Protein AF-A0A2N2ZPB8-F1 (afdb_monomer)

Structure (mmCIF, N/CA/C/O backbone):
data_AF-A0A2N2ZPB8-F1
#
_entry.id   AF-A0A2N2ZPB8-F1
#
loop_
_atom_site.group_PDB
_atom_site.id
_atom_site.type_symbol
_atom_site.label_atom_id
_atom_site.label_alt_id
_atom_site.label_comp_id
_atom_site.label_asym_id
_atom_site.label_entity_id
_atom_site.label_seq_id
_atom_site.pdbx_PDB_ins_code
_atom_site.Cartn_x
_atom_site.Cartn_y
_atom_site.Cartn_z
_atom_site.occupancy
_atom_site.B_iso_or_equiv
_atom_site.auth_seq_id
_atom_site.auth_comp_id
_atom_site.auth_asym_id
_atom_site.auth_atom_id
_atom_site.pdbx_PDB_model_num
ATOM 1 N N . MET A 1 1 ? 2.424 12.572 6.752 1.00 80.88 1 MET A N 1
ATOM 2 C CA . MET A 1 1 ? 2.401 11.509 7.778 1.00 80.88 1 MET A CA 1
ATOM 3 C C . MET A 1 1 ? 0.958 11.330 8.212 1.00 80.88 1 MET A C 1
ATOM 5 O O . MET A 1 1 ? 0.334 12.343 8.515 1.00 80.88 1 MET A O 1
ATOM 9 N N . ILE A 1 2 ? 0.412 10.113 8.168 1.00 94.31 2 ILE A N 1
ATOM 10 C CA . ILE A 1 2 ? -0.954 9.847 8.645 1.00 94.31 2 ILE A CA 1
ATOM 11 C C . ILE A 1 2 ? -1.034 10.093 10.158 1.00 94.31 2 ILE A C 1
ATOM 13 O O . ILE A 1 2 ? -0.100 9.784 10.902 1.00 94.31 2 ILE A O 1
ATOM 17 N N . LEU A 1 3 ? -2.119 10.713 10.624 1.00 97.62 3 LEU A N 1
ATOM 18 C CA . LEU A 1 3 ? -2.279 11.020 12.045 1.00 97.62 3 LEU A CA 1
ATOM 19 C C . LEU A 1 3 ? -2.659 9.758 12.820 1.00 97.62 3 LEU A C 1
ATOM 21 O O . LEU A 1 3 ? -3.472 8.963 12.357 1.00 97.62 3 LEU A O 1
ATOM 25 N N . LYS A 1 4 ? -2.170 9.626 14.060 1.00 97.31 4 LYS A N 1
ATOM 26 C CA . LYS A 1 4 ? -2.546 8.506 14.940 1.00 97.31 4 LYS A CA 1
ATOM 27 C C . LYS A 1 4 ? -4.067 8.358 15.056 1.00 97.31 4 LYS A C 1
ATOM 29 O O . LYS A 1 4 ? -4.577 7.259 14.900 1.00 97.31 4 LYS A O 1
ATOM 34 N N . LYS A 1 5 ? -4.790 9.465 15.258 1.00 98.00 5 LYS A N 1
ATOM 35 C CA . LYS A 1 5 ? -6.258 9.457 15.347 1.00 98.00 5 LYS A CA 1
ATOM 36 C C . LYS A 1 5 ? -6.913 8.927 14.067 1.00 98.00 5 LYS A C 1
ATOM 38 O O . LYS A 1 5 ? -7.891 8.202 14.144 1.00 98.00 5 LYS A O 1
ATOM 43 N N . GLU A 1 6 ? -6.359 9.257 12.902 1.00 98.12 6 GLU A N 1
ATOM 44 C CA . GLU A 1 6 ? -6.872 8.775 11.618 1.00 98.12 6 GLU A CA 1
ATOM 45 C C . GLU A 1 6 ? -6.633 7.270 11.440 1.00 98.12 6 GLU A C 1
ATOM 47 O O . GLU A 1 6 ? -7.534 6.566 10.989 1.00 98.12 6 GLU A O 1
ATOM 52 N N . ILE A 1 7 ? -5.462 6.764 11.854 1.00 98.12 7 ILE A N 1
ATOM 53 C CA . ILE A 1 7 ? -5.190 5.319 11.904 1.00 98.12 7 ILE A CA 1
ATOM 54 C C . ILE A 1 7 ? -6.232 4.617 12.781 1.00 98.12 7 ILE A C 1
ATOM 56 O O . ILE A 1 7 ? -6.792 3.604 12.375 1.00 98.12 7 ILE A O 1
ATOM 60 N N . GLU A 1 8 ? -6.486 5.151 13.977 1.00 98.38 8 GLU A N 1
ATOM 61 C CA . GLU A 1 8 ? -7.425 4.571 14.943 1.00 98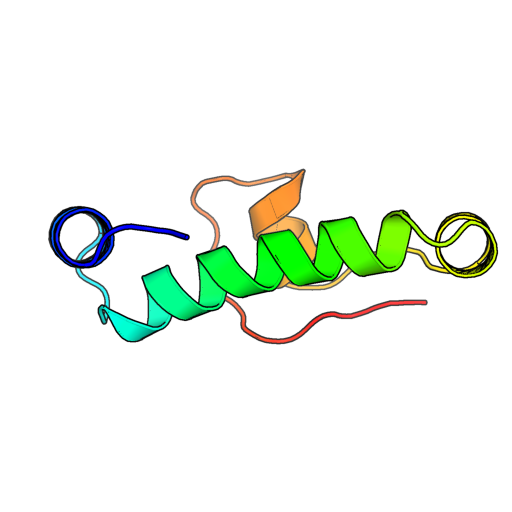.38 8 GLU A CA 1
ATOM 62 C C . GLU A 1 8 ? -8.848 4.523 14.387 1.00 98.38 8 GLU A C 1
ATOM 64 O O . GLU A 1 8 ? -9.444 3.449 14.356 1.00 98.38 8 GLU A O 1
ATOM 69 N N . THR A 1 9 ? -9.344 5.643 13.856 1.00 98.44 9 THR A N 1
ATOM 70 C CA . THR A 1 9 ? -10.682 5.721 13.260 1.00 98.44 9 THR A CA 1
ATOM 71 C C . THR A 1 9 ? -10.842 4.759 12.081 1.00 98.44 9 THR A C 1
ATOM 73 O O . THR A 1 9 ? -11.779 3.965 12.067 1.00 98.44 9 THR A O 1
ATOM 76 N N . LYS A 1 10 ? -9.899 4.743 11.128 1.00 97.25 10 LYS A N 1
ATOM 77 C CA . LYS A 1 10 ? -9.978 3.848 9.958 1.00 97.25 10 LYS A CA 1
ATOM 78 C C . LYS A 1 10 ? -9.884 2.368 10.332 1.00 97.25 10 LYS A C 1
ATOM 80 O O . LYS A 1 10 ? -10.480 1.534 9.651 1.00 97.25 10 LYS A O 1
ATOM 85 N N . ALA A 1 11 ? -9.103 2.039 11.361 1.00 97.81 11 ALA A N 1
ATOM 86 C CA . ALA A 1 11 ? -8.945 0.673 11.848 1.00 97.81 11 ALA A CA 1
ATOM 87 C C . ALA A 1 11 ? -10.232 0.162 12.509 1.00 97.81 11 ALA A C 1
ATOM 89 O O . ALA A 1 11 ? -10.629 -0.975 12.262 1.00 97.81 11 ALA A O 1
ATOM 90 N N . GLU A 1 12 ? -10.901 1.012 13.292 1.00 98.19 12 GLU A N 1
ATOM 91 C CA . GLU A 1 12 ? -12.197 0.710 13.907 1.00 98.19 12 GLU A CA 1
ATOM 92 C C . GLU A 1 12 ? -13.302 0.551 12.855 1.00 98.19 12 GLU A C 1
ATOM 94 O O . GLU A 1 12 ? -14.003 -0.459 12.864 1.00 98.19 12 GLU A O 1
ATOM 99 N N . GLU A 1 13 ? -13.408 1.480 11.898 1.00 97.12 13 GLU A N 1
ATOM 100 C CA . GLU A 1 13 ? -14.400 1.432 10.808 1.00 97.12 13 GLU A CA 1
ATOM 101 C C . GLU A 1 13 ? -14.307 0.150 9.970 1.00 97.12 13 GLU A C 1
ATOM 103 O O . GLU A 1 13 ? -15.322 -0.401 9.545 1.00 97.12 13 GLU A O 1
ATOM 108 N N . GLN A 1 14 ? -13.085 -0.330 9.729 1.00 94.81 14 GLN A N 1
ATOM 109 C CA . GLN A 1 14 ? -12.824 -1.535 8.937 1.00 94.81 14 GLN A CA 1
ATOM 110 C C . GLN A 1 14 ? -12.680 -2.801 9.793 1.00 94.81 14 GLN A C 1
ATOM 112 O O . GLN A 1 14 ? -12.510 -3.885 9.237 1.00 94.81 14 GLN A O 1
ATOM 117 N N . ASN A 1 15 ? -12.754 -2.679 11.123 1.00 96.81 15 ASN A N 1
ATOM 118 C CA . ASN A 1 15 ? -12.545 -3.754 12.093 1.00 96.81 15 ASN A CA 1
ATOM 119 C C . ASN A 1 15 ? -11.249 -4.558 11.853 1.00 96.81 15 ASN A C 1
ATOM 121 O O . ASN A 1 15 ? -11.253 -5.789 11.763 1.00 96.81 15 ASN A O 1
ATOM 125 N N . ILE A 1 16 ? -10.127 -3.849 11.726 1.00 96.56 16 ILE A N 1
ATOM 126 C CA . ILE A 1 16 ? -8.795 -4.424 11.490 1.00 96.56 1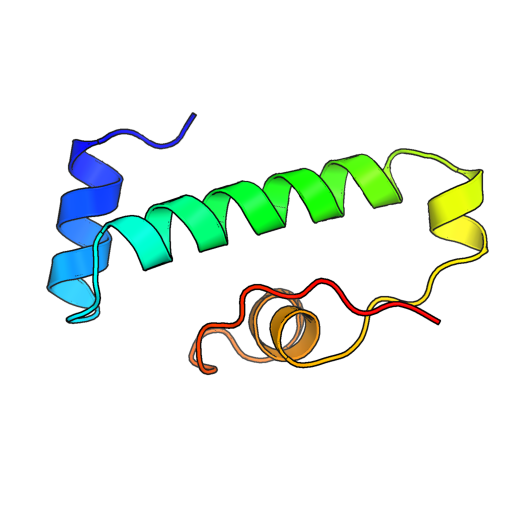6 ILE A CA 1
ATOM 127 C C . ILE A 1 16 ? -7.751 -3.837 12.449 1.00 96.56 16 ILE A C 1
ATOM 129 O O . ILE A 1 16 ? -7.984 -2.798 13.068 1.00 96.56 16 ILE A O 1
ATOM 133 N N . PRO A 1 17 ? -6.566 -4.458 12.582 1.00 98.12 17 PRO A N 1
ATOM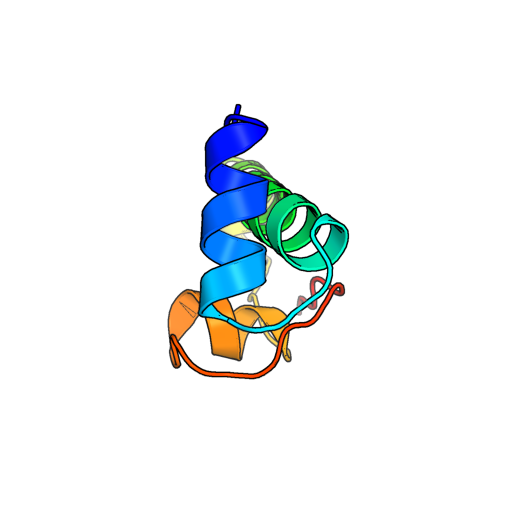 134 C CA . PRO A 1 17 ? -5.494 -3.896 13.392 1.00 98.12 17 PRO A CA 1
ATOM 135 C C . PRO A 1 17 ? -5.037 -2.513 12.905 1.00 98.12 17 PRO A C 1
ATOM 137 O O . PRO A 1 17 ? -4.860 -2.278 11.710 1.00 98.12 17 PRO A O 1
ATOM 140 N N . LYS A 1 18 ? -4.727 -1.615 13.850 1.00 97.88 18 LYS A N 1
ATOM 141 C CA . LYS A 1 18 ? -4.139 -0.286 13.575 1.00 97.88 18 LYS A CA 1
ATOM 142 C C . LYS A 1 18 ? -2.874 -0.375 12.712 1.00 97.88 18 LYS A C 1
ATOM 144 O O . LYS A 1 18 ? -2.680 0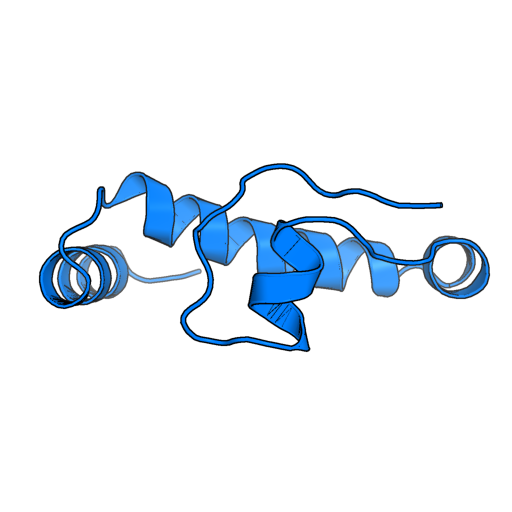.430 11.808 1.00 97.88 18 LYS A O 1
ATOM 149 N N . SER A 1 19 ? -2.044 -1.390 12.962 1.00 97.12 19 SER A N 1
ATOM 150 C CA . SER A 1 19 ? -0.824 -1.654 12.193 1.00 97.12 19 SER A CA 1
ATOM 151 C C . SER A 1 19 ? -1.102 -1.954 10.721 1.00 97.12 19 SER A C 1
ATOM 153 O O . SER A 1 19 ? -0.274 -1.628 9.880 1.00 97.12 19 SER A O 1
ATOM 155 N N . THR A 1 20 ? -2.256 -2.535 10.387 1.00 97.25 20 THR A N 1
ATOM 156 C CA . THR A 1 20 ? -2.642 -2.799 8.998 1.00 97.25 20 THR A CA 1
ATOM 157 C C . THR A 1 20 ? -2.896 -1.497 8.239 1.00 97.25 20 THR A C 1
ATOM 159 O O . THR A 1 20 ? -2.421 -1.357 7.117 1.00 97.25 20 THR A O 1
ATOM 162 N N . ILE A 1 21 ? -3.577 -0.522 8.856 1.00 97.44 21 ILE A N 1
ATOM 163 C CA . ILE A 1 21 ? -3.790 0.810 8.262 1.00 97.44 21 ILE A CA 1
ATOM 164 C C . ILE A 1 21 ? -2.463 1.552 8.090 1.00 97.44 21 ILE A C 1
ATOM 166 O O . ILE A 1 21 ? -2.207 2.112 7.027 1.00 97.44 21 ILE A O 1
ATOM 170 N N . ASP A 1 22 ? -1.619 1.536 9.123 1.00 96.81 22 ASP A N 1
ATOM 171 C CA . ASP A 1 22 ? -0.323 2.219 9.106 1.00 96.81 22 ASP A CA 1
ATOM 172 C C . ASP A 1 22 ? 0.598 1.654 8.010 1.00 96.81 22 ASP A C 1
ATOM 174 O O . ASP A 1 22 ? 1.102 2.392 7.163 1.00 96.81 22 ASP A O 1
ATOM 178 N N . LYS A 1 23 ? 0.723 0.322 7.931 1.00 96.19 23 LYS A N 1
ATOM 179 C CA . LYS A 1 23 ? 1.486 -0.344 6.866 1.00 96.19 23 LYS A CA 1
ATOM 180 C C . LYS A 1 23 ? 0.910 -0.067 5.479 1.00 96.19 23 LYS A C 1
ATOM 182 O O . LYS A 1 23 ? 1.665 0.281 4.578 1.00 96.19 23 LYS A O 1
ATOM 187 N N . ASP A 1 24 ? -0.408 -0.181 5.293 1.00 97.00 24 ASP A N 1
ATOM 188 C CA . ASP A 1 24 ? -1.054 0.083 3.998 1.00 97.00 24 ASP A CA 1
ATOM 189 C C . ASP A 1 24 ? -0.821 1.529 3.530 1.00 97.00 24 ASP A C 1
ATOM 191 O O . ASP A 1 24 ? -0.640 1.771 2.332 1.00 97.00 24 ASP A O 1
ATOM 195 N N . TRP A 1 25 ? -0.770 2.487 4.459 1.00 96.69 25 TRP A N 1
ATOM 196 C CA . TRP A 1 25 ? -0.408 3.872 4.167 1.00 96.69 25 TRP A CA 1
ATOM 197 C C . TRP A 1 25 ? 1.053 3.993 3.701 1.00 96.69 25 TRP A C 1
ATOM 199 O O . TRP A 1 25 ? 1.309 4.579 2.646 1.00 96.69 25 TRP A O 1
ATOM 209 N N . VAL A 1 26 ? 2.002 3.374 4.417 1.00 96.94 26 VAL A N 1
ATOM 210 C CA . VAL A 1 26 ? 3.433 3.372 4.048 1.00 96.94 26 VAL A CA 1
ATOM 211 C C . VAL A 1 26 ? 3.678 2.706 2.689 1.00 96.94 26 VAL A C 1
ATOM 213 O O . VAL A 1 26 ? 4.453 3.229 1.890 1.00 96.94 26 VA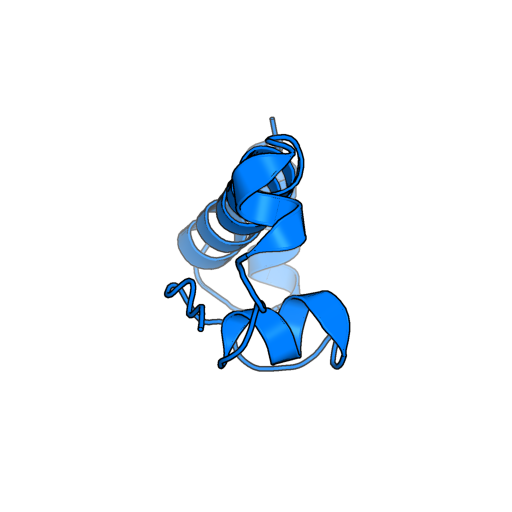L A O 1
ATOM 216 N N . LEU A 1 27 ? 2.984 1.607 2.374 1.00 97.38 27 LEU A N 1
ATOM 217 C CA . LEU A 1 27 ? 3.113 0.935 1.074 1.00 97.38 27 LEU A CA 1
ATOM 218 C C . LEU A 1 27 ? 2.760 1.860 -0.092 1.00 97.38 27 LEU A C 1
ATOM 220 O O . LEU A 1 27 ? 3.428 1.820 -1.121 1.00 97.38 27 LEU A O 1
ATOM 224 N N . GLY A 1 28 ? 1.756 2.728 0.072 1.00 96.81 28 GLY A N 1
ATOM 225 C CA . GLY A 1 28 ? 1.425 3.738 -0.937 1.00 96.81 28 GLY A CA 1
ATOM 226 C C . GLY A 1 28 ? 2.588 4.695 -1.208 1.00 96.81 28 GLY A C 1
ATOM 227 O O . GLY A 1 28 ? 2.896 4.975 -2.363 1.00 96.81 28 GLY A O 1
ATOM 228 N N . HIS A 1 29 ? 3.281 5.130 -0.153 1.00 97.38 29 HIS A N 1
ATOM 229 C CA . HIS A 1 29 ? 4.461 5.985 -0.278 1.00 97.38 29 HIS A CA 1
ATOM 230 C C . HIS A 1 29 ? 5.657 5.273 -0.907 1.00 97.38 29 HIS A C 1
ATOM 232 O O . HIS A 1 29 ? 6.383 5.888 -1.681 1.00 97.38 29 HIS A O 1
ATOM 238 N N . PHE A 1 30 ? 5.866 3.988 -0.616 1.00 97.75 30 PHE A N 1
ATOM 239 C CA . PHE A 1 30 ? 6.915 3.216 -1.283 1.00 97.75 30 PHE A CA 1
ATOM 240 C C . PHE A 1 30 ? 6.630 3.021 -2.767 1.00 97.75 30 PHE A C 1
ATOM 242 O O . PHE A 1 30 ? 7.544 3.178 -3.568 1.00 97.75 30 PHE A O 1
ATOM 249 N N . ILE A 1 31 ? 5.382 2.744 -3.146 1.00 97.94 31 ILE A N 1
ATOM 250 C CA . ILE A 1 31 ? 4.996 2.650 -4.558 1.00 97.94 31 ILE A CA 1
ATOM 251 C C . ILE A 1 31 ? 5.268 3.985 -5.267 1.00 97.94 31 ILE A C 1
ATOM 253 O O . ILE A 1 31 ? 5.919 3.990 -6.310 1.00 97.94 31 ILE A O 1
ATOM 257 N N . ASP A 1 32 ? 4.836 5.107 -4.685 1.00 97.88 32 ASP A N 1
ATOM 258 C CA . ASP A 1 32 ? 5.085 6.447 -5.235 1.00 97.88 32 ASP A CA 1
ATOM 259 C C . ASP A 1 32 ? 6.589 6.731 -5.392 1.00 97.88 32 ASP A C 1
ATOM 261 O O . ASP A 1 32 ? 7.046 7.110 -6.468 1.00 97.88 32 ASP A O 1
ATOM 265 N N . ALA A 1 33 ? 7.386 6.440 -4.359 1.00 98.25 33 ALA A N 1
ATOM 266 C CA . ALA A 1 33 ? 8.832 6.628 -4.395 1.00 98.25 33 ALA A CA 1
ATOM 267 C C . ALA A 1 33 ? 9.520 5.740 -5.447 1.00 98.25 33 ALA A C 1
ATOM 269 O O . ALA A 1 33 ? 10.358 6.238 -6.197 1.00 98.25 33 ALA A O 1
ATOM 270 N N . ILE A 1 34 ? 9.154 4.457 -5.554 1.00 98.25 34 ILE A N 1
ATOM 271 C CA . ILE A 1 34 ? 9.709 3.538 -6.562 1.00 98.25 34 ILE A CA 1
ATOM 272 C C . ILE A 1 34 ? 9.423 4.065 -7.973 1.00 98.25 34 ILE A C 1
ATOM 274 O O . ILE A 1 34 ? 10.338 4.167 -8.784 1.00 98.25 34 ILE A O 1
ATOM 278 N N . PHE A 1 35 ? 8.181 4.461 -8.263 1.00 98.06 35 PHE A N 1
ATOM 279 C CA . PHE A 1 35 ? 7.803 4.959 -9.592 1.00 98.06 35 PHE A CA 1
ATOM 280 C C . PHE A 1 35 ? 8.192 6.422 -9.855 1.00 98.06 35 PHE A C 1
ATOM 282 O O . PHE A 1 35 ? 8.042 6.897 -10.984 1.00 98.06 35 PHE A O 1
ATOM 289 N N . SER A 1 36 ? 8.724 7.130 -8.854 1.00 98.44 36 SER A N 1
ATOM 290 C CA . SER A 1 36 ? 9.349 8.445 -9.041 1.00 98.44 36 SER A CA 1
ATOM 291 C C . SER A 1 36 ? 10.735 8.353 -9.697 1.00 98.44 36 SER A C 1
ATOM 293 O O . SER A 1 36 ? 11.196 9.329 -10.288 1.00 98.44 36 SER A O 1
ATOM 295 N N . ILE A 1 37 ? 11.379 7.180 -9.636 1.00 98.56 37 ILE A N 1
ATOM 296 C CA . ILE A 1 37 ? 12.673 6.902 -10.265 1.00 98.56 37 ILE A CA 1
ATOM 297 C C . ILE A 1 37 ? 12.422 6.486 -11.728 1.00 98.56 37 ILE A C 1
ATOM 299 O O . ILE A 1 37 ? 11.745 5.473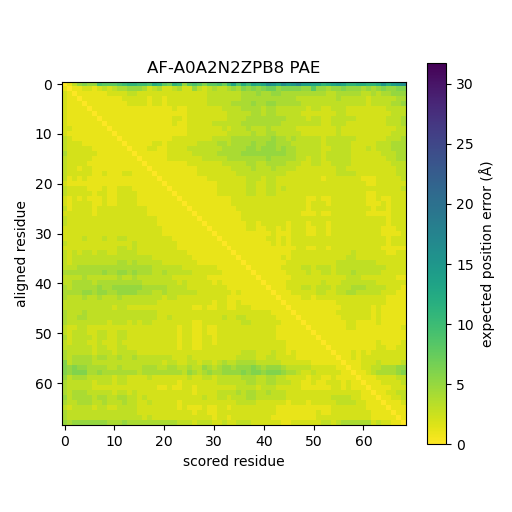 -11.946 1.00 98.56 37 ILE A O 1
ATOM 303 N N . PRO A 1 38 ? 12.937 7.221 -12.736 1.00 98.38 38 PRO A N 1
ATOM 304 C CA . PRO A 1 38 ? 12.661 6.942 -14.149 1.00 98.38 38 PRO A CA 1
ATOM 305 C C . PRO A 1 38 ? 12.971 5.503 -14.568 1.00 98.38 38 PRO A C 1
ATOM 307 O O . PRO A 1 38 ? 12.133 4.848 -15.185 1.00 98.38 38 PRO A O 1
ATOM 310 N N . GLU A 1 39 ? 14.122 4.971 -14.159 1.00 98.50 39 GLU A N 1
ATOM 311 C CA . GLU A 1 39 ? 14.562 3.622 -14.514 1.00 98.50 39 GLU A CA 1
ATOM 312 C C . GLU A 1 39 ? 13.624 2.553 -13.942 1.00 98.50 39 GLU A C 1
ATOM 314 O O . GLU A 1 39 ? 13.292 1.583 -14.622 1.00 98.50 39 GLU A O 1
ATOM 319 N N . CYS A 1 40 ? 13.150 2.730 -12.706 1.00 98.44 40 CYS A N 1
ATOM 320 C CA . CYS A 1 40 ? 12.164 1.832 -12.109 1.00 98.44 40 CYS A CA 1
ATOM 321 C C . CYS A 1 40 ? 10.825 1.920 -12.842 1.00 98.44 40 CYS A C 1
ATOM 323 O O . CYS A 1 40 ? 10.211 0.895 -13.120 1.00 98.44 40 CYS A O 1
ATOM 325 N N . LYS A 1 41 ? 10.385 3.130 -13.196 1.00 98.00 41 LYS A N 1
ATOM 326 C CA . LYS A 1 41 ? 9.125 3.339 -13.913 1.00 98.00 41 LYS A CA 1
ATOM 327 C C . LYS A 1 41 ? 9.115 2.718 -15.309 1.00 98.00 41 LYS A C 1
ATOM 329 O O . LYS A 1 41 ? 8.069 2.248 -15.746 1.00 98.00 41 LYS A O 1
ATOM 334 N N . GLU A 1 42 ? 10.251 2.725 -15.996 1.00 98.38 42 GLU A N 1
ATOM 335 C CA . GLU A 1 42 ? 10.386 2.140 -17.333 1.00 98.38 42 GLU A CA 1
ATOM 336 C C . GLU A 1 42 ? 10.493 0.611 -17.312 1.00 98.38 42 GLU A C 1
ATOM 338 O O . GLU A 1 42 ? 10.065 -0.035 -18.268 1.00 98.38 42 GLU A O 1
ATOM 343 N N . ASN A 1 43 ? 11.037 0.030 -16.236 1.00 98.44 43 ASN A N 1
ATOM 344 C CA . ASN A 1 43 ? 11.390 -1.393 -16.198 1.00 98.44 43 ASN A CA 1
ATOM 345 C C . ASN A 1 43 ? 10.544 -2.249 -15.246 1.00 98.44 43 ASN A C 1
ATOM 347 O O . ASN A 1 43 ? 10.621 -3.468 -15.344 1.00 98.44 43 ASN A O 1
ATOM 351 N N . LEU A 1 44 ? 9.766 -1.664 -14.328 1.00 98.50 44 LEU A N 1
ATOM 352 C CA . LEU A 1 44 ? 8.972 -2.422 -13.356 1.00 98.50 44 LEU A CA 1
ATOM 353 C C . LEU A 1 44 ? 7.480 -2.384 -13.677 1.00 98.50 44 LEU A C 1
ATOM 355 O O . LEU A 1 44 ? 6.868 -1.319 -13.784 1.00 98.50 44 LEU A O 1
ATOM 359 N N . ILE A 1 45 ? 6.859 -3.560 -13.701 1.00 98.38 45 ILE A N 1
ATOM 360 C CA . ILE A 1 45 ? 5.404 -3.715 -13.749 1.00 98.38 45 ILE A CA 1
ATOM 361 C C . ILE A 1 45 ? 4.904 -4.124 -12.365 1.00 98.38 45 ILE A C 1
ATOM 363 O O . ILE A 1 45 ? 5.179 -5.227 -11.891 1.00 98.38 45 ILE A O 1
ATOM 367 N N . PHE A 1 46 ? 4.131 -3.247 -11.718 1.00 98.44 46 PHE A N 1
ATOM 368 C CA . PHE A 1 46 ? 3.543 -3.534 -10.410 1.00 98.44 46 PHE A CA 1
ATOM 369 C C . PHE A 1 46 ? 2.405 -4.555 -10.517 1.00 98.44 46 PHE A C 1
ATOM 371 O O . PHE A 1 46 ? 1.450 -4.370 -11.276 1.00 98.44 46 PHE A O 1
ATOM 378 N N . LYS A 1 47 ? 2.487 -5.631 -9.732 1.00 98.06 47 LYS A N 1
ATOM 379 C CA . LYS A 1 47 ? 1.540 -6.752 -9.758 1.00 98.06 47 LYS A CA 1
ATOM 380 C C . LYS A 1 47 ? 1.257 -7.285 -8.348 1.00 98.06 47 LYS A C 1
ATOM 382 O O . LYS A 1 47 ? 1.607 -6.672 -7.344 1.00 98.06 47 LYS A O 1
ATOM 387 N N . GLY A 1 48 ? 0.560 -8.416 -8.271 1.00 98.00 48 GLY A N 1
ATOM 388 C CA . GLY A 1 48 ? 0.300 -9.109 -7.009 1.00 98.00 48 GLY A CA 1
ATOM 389 C C . GLY A 1 48 ? -0.842 -8.516 -6.180 1.00 98.00 48 GLY A C 1
ATOM 390 O O . GLY A 1 48 ? -1.655 -7.722 -6.658 1.00 98.00 48 GLY A O 1
ATOM 391 N N . GLY A 1 49 ? -0.938 -8.956 -4.923 1.00 97.69 49 GLY A N 1
ATOM 392 C CA . GLY A 1 49 ? -2.083 -8.665 -4.051 1.00 97.69 49 GLY A CA 1
ATOM 393 C C . GLY A 1 49 ? -2.232 -7.183 -3.700 1.00 97.69 49 GLY A C 1
ATOM 394 O O . GLY A 1 49 ? -3.348 -6.662 -3.674 1.00 97.69 49 GLY A O 1
ATOM 395 N N . THR A 1 50 ? -1.113 -6.492 -3.483 1.00 97.81 50 THR A N 1
ATOM 396 C CA . THR A 1 50 ? -1.109 -5.061 -3.153 1.00 97.81 50 THR A CA 1
ATOM 397 C C . THR A 1 50 ? -1.507 -4.210 -4.360 1.00 97.81 50 THR A C 1
ATOM 399 O O . THR A 1 50 ? -2.279 -3.265 -4.201 1.00 97.81 50 THR A O 1
ATOM 402 N N . CYS A 1 51 ? -1.092 -4.589 -5.577 1.00 97.94 51 CYS A N 1
ATOM 403 C CA . CYS A 1 51 ? -1.538 -3.946 -6.819 1.00 97.94 51 CYS A CA 1
ATOM 404 C C . CYS A 1 51 ? -3.056 -4.063 -7.003 1.00 97.94 51 CYS A C 1
ATOM 406 O O . CYS A 1 51 ? -3.731 -3.061 -7.247 1.00 97.94 51 CYS A O 1
ATOM 408 N N . LEU A 1 52 ? -3.628 -5.253 -6.778 1.00 98.06 52 LEU A N 1
ATOM 409 C CA . LEU A 1 52 ? -5.080 -5.448 -6.854 1.00 98.06 52 LEU A CA 1
ATOM 410 C C . LEU A 1 52 ? -5.842 -4.510 -5.908 1.00 98.06 52 LEU A C 1
ATOM 412 O O . LEU A 1 52 ? -6.818 -3.891 -6.328 1.00 98.06 52 LEU A O 1
ATOM 416 N N . ARG A 1 53 ? -5.380 -4.349 -4.662 1.00 96.50 53 ARG A N 1
ATOM 417 C CA . ARG A 1 53 ? -6.007 -3.442 -3.686 1.00 96.50 53 ARG A CA 1
ATOM 418 C C . ARG A 1 53 ? -5.834 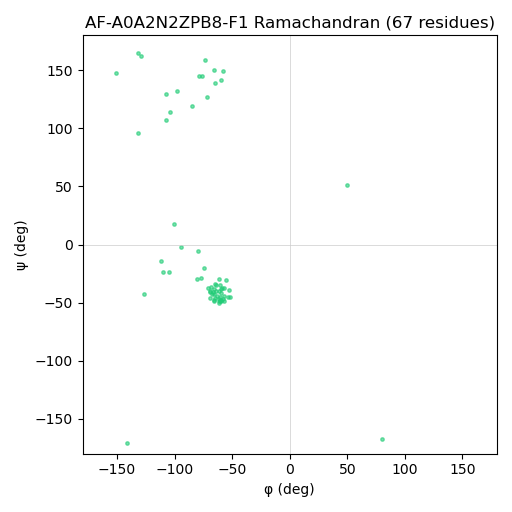-1.963 -4.043 1.00 96.50 53 ARG A C 1
ATOM 420 O O . ARG A 1 53 ? -6.793 -1.203 -3.946 1.00 96.50 53 ARG A O 1
ATOM 427 N N . LYS A 1 54 ? -4.623 -1.540 -4.421 1.00 96.12 54 LYS A N 1
ATOM 428 C CA . LYS A 1 54 ? -4.287 -0.118 -4.622 1.00 96.12 54 LYS A CA 1
ATOM 429 C C . LYS A 1 54 ? -4.743 0.436 -5.973 1.00 96.12 54 LYS A C 1
ATOM 431 O O . LYS A 1 54 ? -5.038 1.624 -6.051 1.00 96.12 54 LYS A O 1
ATOM 436 N N . CYS A 1 55 ? -4.805 -0.395 -7.011 1.00 96.12 55 CYS A N 1
ATOM 437 C CA . CYS A 1 55 ? -5.037 0.065 -8.383 1.00 96.12 55 CYS A CA 1
ATOM 438 C C . CYS A 1 55 ? -6.409 -0.323 -8.950 1.00 96.12 55 CYS A C 1
ATOM 440 O O . CYS A 1 55 ? -6.885 0.355 -9.856 1.00 96.12 55 CYS A O 1
ATOM 442 N N . TYR A 1 56 ? -7.052 -1.383 -8.441 1.00 97.19 56 TYR A N 1
ATOM 443 C CA . TYR A 1 56 ? -8.250 -1.949 -9.082 1.00 97.19 56 TYR A CA 1
ATOM 444 C C . TYR A 1 56 ? -9.457 -2.090 -8.151 1.00 97.19 56 TYR A C 1
ATOM 446 O O . TYR A 1 56 ? -10.578 -1.780 -8.550 1.00 97.19 56 TYR A O 1
ATOM 454 N N . PHE A 1 57 ? -9.254 -2.550 -6.915 1.00 96.75 57 PHE A N 1
ATOM 455 C CA . PHE A 1 57 ? -10.339 -2.977 -6.032 1.00 96.75 57 PHE A CA 1
ATOM 456 C C . PHE A 1 57 ? -10.194 -2.367 -4.626 1.00 96.75 57 PHE A C 1
ATOM 458 O O . PHE A 1 57 ? -9.532 -2.956 -3.767 1.00 96.75 57 PHE A O 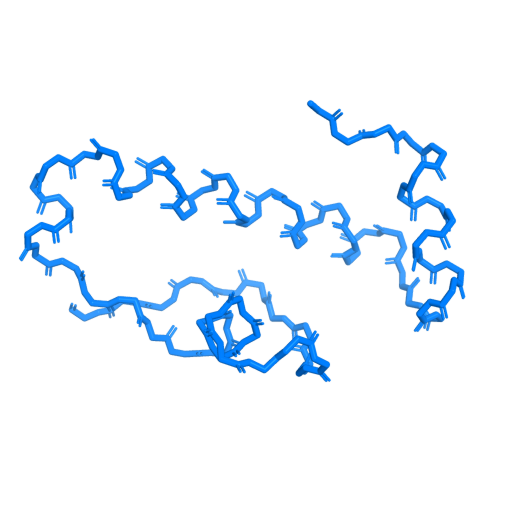1
ATOM 465 N N . PRO A 1 58 ? -10.869 -1.236 -4.339 1.00 88.75 58 PRO A N 1
ATOM 466 C CA . PRO A 1 58 ? -10.752 -0.530 -3.056 1.00 88.75 58 PRO A CA 1
ATOM 467 C C . PRO A 1 58 ? -11.058 -1.384 -1.813 1.00 88.75 58 PRO A C 1
ATOM 469 O O . PRO A 1 58 ? -10.470 -1.175 -0.756 1.00 88.75 58 PRO A O 1
ATOM 472 N N . ASN A 1 59 ? -11.941 -2.380 -1.949 1.00 90.62 59 ASN A N 1
ATOM 473 C CA . ASN A 1 59 ? -12.363 -3.275 -0.864 1.00 90.62 59 ASN A CA 1
ATOM 474 C C . ASN A 1 59 ? -11.662 -4.647 -0.894 1.00 90.62 59 ASN A C 1
ATOM 476 O O . ASN A 1 59 ? -12.149 -5.608 -0.300 1.00 90.62 59 ASN A O 1
ATOM 480 N N . TYR A 1 60 ? -10.542 -4.778 -1.609 1.00 96.25 60 TYR A N 1
ATOM 481 C CA . TYR A 1 60 ? -9.771 -6.022 -1.632 1.00 96.25 60 TYR A CA 1
ATOM 482 C C . TYR A 1 60 ? -9.007 -6.246 -0.325 1.00 96.25 60 TYR A C 1
ATOM 484 O O . TYR A 1 60 ? -8.732 -5.300 0.415 1.00 96.25 60 TYR A O 1
ATOM 492 N N . ARG A 1 61 ? -8.622 -7.496 -0.038 1.00 95.69 61 ARG A N 1
ATOM 493 C CA . ARG A 1 61 ? -7.876 -7.819 1.188 1.00 95.69 61 ARG A CA 1
ATOM 494 C C . ARG A 1 61 ? -6.569 -7.028 1.278 1.00 95.69 61 ARG A C 1
ATOM 496 O O . ARG A 1 61 ? -5.925 -6.752 0.267 1.00 95.69 61 ARG A O 1
ATOM 503 N N . PHE A 1 62 ? -6.150 -6.727 2.501 1.00 96.75 62 PHE A N 1
ATOM 504 C CA . PHE A 1 62 ? -4.825 -6.173 2.750 1.00 96.75 62 PHE A CA 1
ATOM 505 C C . PHE A 1 62 ? -3.728 -7.186 2.393 1.00 96.75 62 PHE A C 1
ATOM 507 O O . PHE A 1 62 ? -3.924 -8.408 2.444 1.00 96.75 62 PHE A O 1
ATOM 514 N N . SER A 1 63 ? -2.581 -6.654 1.992 1.00 96.12 63 SER A N 1
ATOM 515 C CA . SER A 1 63 ? -1.378 -7.390 1.618 1.00 96.12 63 SER A CA 1
ATOM 516 C C . SER A 1 63 ? -0.178 -6.500 1.925 1.00 96.12 63 SER A C 1
ATOM 518 O O . SER A 1 63 ? -0.308 -5.278 1.865 1.00 96.12 63 SER A O 1
ATOM 520 N N . GLU A 1 64 ? 0.950 -7.100 2.299 1.00 95.25 64 GLU A N 1
ATOM 521 C CA . GLU A 1 64 ? 2.147 -6.353 2.714 1.00 95.25 64 GLU A CA 1
ATOM 522 C C . GLU A 1 64 ? 3.250 -6.350 1.644 1.00 95.25 64 GLU A C 1
ATOM 524 O O . GLU A 1 64 ? 4.054 -5.424 1.600 1.00 95.25 64 GLU A O 1
ATOM 529 N N . ASP A 1 65 ? 3.255 -7.340 0.750 1.00 96.94 65 ASP A N 1
ATOM 530 C CA . ASP A 1 65 ? 4.302 -7.498 -0.261 1.00 96.94 65 ASP A CA 1
ATOM 531 C C . ASP A 1 65 ? 4.117 -6.548 -1.453 1.00 96.94 65 ASP A C 1
ATOM 533 O O . ASP A 1 65 ? 2.994 -6.275 -1.890 1.00 96.94 65 ASP A O 1
ATOM 537 N N . LEU A 1 66 ? 5.228 -6.064 -2.010 1.00 98.00 66 LEU A N 1
ATOM 538 C CA . LEU A 1 66 ? 5.255 -5.338 -3.279 1.00 98.00 66 LEU A CA 1
ATOM 539 C C . LEU A 1 66 ? 5.883 -6.234 -4.348 1.00 98.00 66 LEU A C 1
ATOM 541 O O . LEU A 1 66 ? 7.092 -6.453 -4.350 1.00 98.00 66 LEU A O 1
ATOM 545 N N . ASP A 1 67 ? 5.051 -6.744 -5.254 1.00 98.06 67 ASP A N 1
ATOM 546 C CA . ASP A 1 67 ? 5.477 -7.650 -6.317 1.00 98.06 67 ASP A CA 1
ATOM 547 C C . ASP A 1 67 ? 5.687 -6.895 -7.634 1.00 98.06 67 ASP A C 1
ATOM 549 O O . ASP A 1 67 ? 4.800 -6.171 -8.094 1.00 98.06 67 ASP A O 1
ATOM 553 N N . PHE A 1 68 ? 6.823 -7.133 -8.290 1.00 98.12 68 PHE A N 1
ATOM 554 C CA . PHE A 1 68 ? 7.151 -6.546 -9.592 1.00 98.12 68 PHE A CA 1
ATOM 555 C C . PHE A 1 68 ? 7.600 -7.616 -10.597 1.00 98.12 68 PHE A C 1
ATOM 557 O O . PHE A 1 68 ? 7.916 -8.755 -10.235 1.00 98.12 68 PHE A O 1
ATOM 564 N N . THR A 1 69 ? 7.583 -7.286 -11.884 1.00 96.81 69 THR A N 1
ATOM 565 C CA . THR A 1 69 ? 8.253 -8.027 -12.970 1.00 96.81 69 THR A CA 1
ATOM 566 C C . THR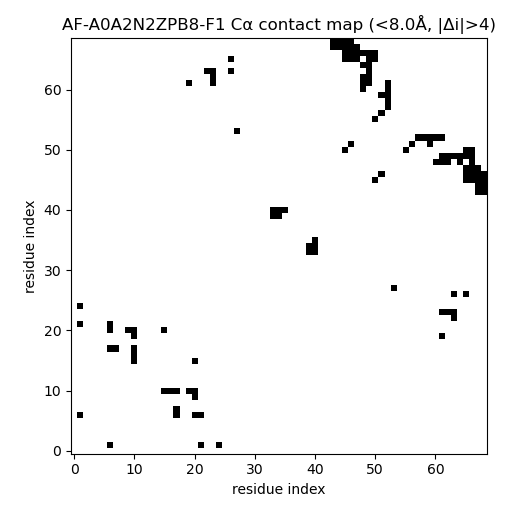 A 1 69 ? 8.900 -7.044 -13.911 1.00 96.81 69 THR A C 1
ATOM 568 O O . THR A 1 69 ? 8.322 -5.941 -14.042 1.00 96.81 69 THR A O 1
#

pLDDT: mean 96.97, std 2.52, range [80.88, 98.56]

Solvent-accessible surface area (backbone atoms only — not comparable to full-atom values): 4074 Å² total; per-residue (Å²): 132,88,50,71,68,56,32,49,53,55,13,60,78,66,72,48,59,47,66,56,48,51,48,54,54,50,51,52,54,50,54,53,56,50,55,68,37,66,70,46,48,76,64,50,46,79,34,61,61,32,36,46,26,78,75,76,33,87,86,46,70,89,56,90,63,87,39,70,84

Mean predicted aligned error: 2.28 Å

Radius of gyration: 13.19 Å; Cα contacts (8 Å, |Δi|>4): 65; chains: 1; bounding box: 29×21×33 Å

Foldseek 3Di:
DDDLVNLVVVCVVVVHDSVLSVLLVVVVVVVVVQCVDPVSVVAWDWDDQNCCCPPPNVPGDGDRDTDID

Nearest PDB structures (foldseek):
  2l7z-assembly1_A  TM=5.455E-01  e=9.242E+00  Homo sapiens

Secondary structure (DSSP, 8-state):
---HHHHHHHHHHTTS-HHHHHHHHHHHHHHHHHHHSHHHHHH--EEHHHHIIIII-TTSPP----EE-

Sequence (69 aa):
MILKKEIETKAEEQNIPKSTIDKDWVLGHFIDAIFSIPECKENLIFKGGTCLRKCYFPNYRFSEDLDFT